Protein AF-A0A929HZF1-F1 (afdb_monomer)

Radius of gyration: 15.15 Å; Cα contacts (8 Å, |Δi|>4): 104; chains: 1; bounding box: 27×28×54 Å

Foldseek 3Di:
DDDDPPPPLPPDDPPLPQVLQAAPDAAFADLQLLVLVCVVVVHDSVVCQVPQWDDDPPTTGGDDDPVRGGPCDDSGRVCVVSDGPSSSPDD

Nearest PDB structures (foldseek):
  7acv-assembly1_A  TM=2.742E-01  e=8.168E+00  Clostridioides difficile

Solvent-accessible surface area (backbone atoms only — not comparable to full-atom values): 5657 Å² total; per-residue (Å²): 131,86,77,77,82,77,71,79,86,71,80,67,74,83,81,63,79,49,60,91,41,47,58,91,79,45,56,62,48,54,72,67,35,42,45,47,39,14,59,72,75,72,47,52,48,71,55,39,49,70,77,47,28,38,75,58,89,94,41,51,14,38,27,65,40,98,86,44,29,33,68,54,58,70,92,43,64,74,51,60,95,50,52,32,69,59,66,69,70,51,122

Secondary structure (DSSP, 8-state):
-PPP---TTSS------SGGGBSTT--B--HHHHHHHHHHHT--HHHHHHHHEEEETTEEEE-B-TTSBBTTEESEETTGGG--HHHHS--

Structure (mmCIF, N/CA/C/O backbone):
data_AF-A0A929HZF1-F1
#
_entry.id   AF-A0A929HZF1-F1
#
loop_
_atom_site.group_PDB
_atom_site.id
_atom_site.type_symbol
_atom_site.label_atom_id
_atom_site.label_alt_id
_atom_site.label_comp_id
_atom_site.label_asym_id
_atom_site.label_entity_id
_atom_site.label_seq_id
_atom_site.pdbx_PDB_ins_code
_atom_site.Cartn_x
_atom_site.Cartn_y
_atom_site.Cartn_z
_atom_site.occupancy
_atom_site.B_iso_or_equiv
_atom_site.auth_seq_id
_atom_site.auth_comp_id
_atom_site.auth_asym_id
_atom_site.auth_atom_id
_atom_site.pdbx_PDB_model_num
ATOM 1 N N . MET A 1 1 ? 14.182 7.966 -42.448 1.00 53.62 1 MET A N 1
ATOM 2 C CA . MET A 1 1 ? 13.494 6.876 -41.731 1.00 53.62 1 MET A CA 1
ATOM 3 C C . MET A 1 1 ? 12.839 7.502 -40.515 1.00 53.62 1 MET A C 1
ATOM 5 O O . MET A 1 1 ? 13.577 8.083 -39.730 1.00 53.62 1 MET A O 1
ATOM 9 N N . PRO A 1 2 ? 11.502 7.550 -40.422 1.00 57.16 2 PRO A N 1
ATOM 10 C CA . PRO A 1 2 ? 10.839 8.083 -39.242 1.00 57.16 2 PRO A CA 1
ATOM 11 C C . PRO A 1 2 ? 10.939 7.032 -38.135 1.00 57.16 2 PRO A C 1
ATOM 13 O O . PRO A 1 2 ? 10.508 5.899 -38.318 1.00 57.16 2 PRO A O 1
ATOM 16 N N . SER A 1 3 ? 11.598 7.384 -37.037 1.00 57.03 3 SER A N 1
ATOM 17 C CA . SER A 1 3 ? 11.694 6.537 -35.852 1.00 57.03 3 SER A CA 1
ATOM 18 C C . SER A 1 3 ? 10.305 6.377 -35.239 1.00 57.03 3 SER A C 1
ATOM 20 O O . SER A 1 3 ? 9.645 7.383 -34.970 1.00 57.03 3 SER A O 1
ATOM 22 N N . ASP A 1 4 ? 9.868 5.136 -35.032 1.00 64.62 4 ASP A N 1
ATOM 23 C CA . ASP A 1 4 ? 8.610 4.839 -34.353 1.00 64.62 4 ASP A CA 1
ATOM 24 C C . ASP A 1 4 ? 8.588 5.479 -32.952 1.00 64.62 4 ASP A C 1
ATOM 26 O O . ASP A 1 4 ? 9.592 5.416 -32.228 1.00 64.62 4 ASP A O 1
ATOM 30 N N . PRO A 1 5 ? 7.471 6.106 -32.543 1.00 60.66 5 PRO A N 1
ATOM 31 C CA . PRO A 1 5 ? 7.314 6.578 -31.179 1.00 60.66 5 PRO A CA 1
ATOM 32 C C . PRO A 1 5 ? 7.263 5.353 -30.264 1.00 60.66 5 PRO A C 1
ATOM 34 O O . PRO A 1 5 ? 6.311 4.577 -30.293 1.00 60.66 5 PRO A O 1
ATOM 37 N N . ILE A 1 6 ? 8.316 5.156 -29.471 1.00 60.44 6 ILE A N 1
ATOM 38 C CA . ILE A 1 6 ? 8.326 4.138 -28.423 1.00 60.44 6 ILE A CA 1
ATOM 39 C C . ILE A 1 6 ? 7.261 4.555 -27.413 1.00 60.44 6 ILE A C 1
ATOM 41 O O . ILE A 1 6 ? 7.443 5.521 -26.672 1.00 60.44 6 ILE A O 1
ATOM 45 N N . ASP A 1 7 ? 6.144 3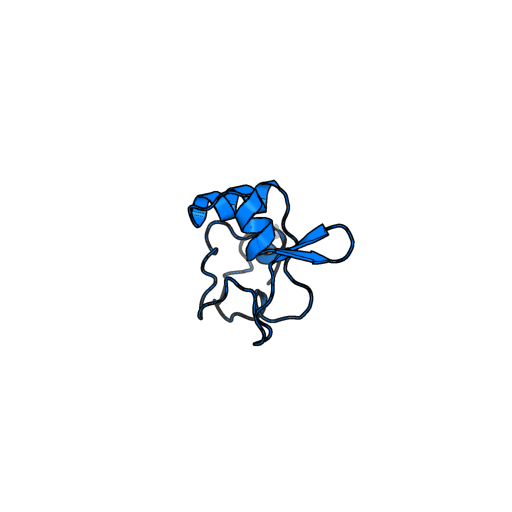.838 -27.417 1.00 54.44 7 ASP A N 1
ATOM 46 C CA . ASP A 1 7 ? 5.126 3.923 -26.384 1.00 54.44 7 ASP A CA 1
ATOM 47 C C . ASP A 1 7 ? 5.760 3.423 -25.078 1.00 54.44 7 ASP A C 1
ATOM 49 O O . ASP A 1 7 ? 5.926 2.227 -24.830 1.00 54.44 7 ASP A O 1
ATOM 53 N N . THR A 1 8 ? 6.266 4.361 -24.281 1.00 54.47 8 THR A N 1
ATOM 54 C CA . THR A 1 8 ? 6.990 4.073 -23.038 1.00 54.47 8 THR A CA 1
ATOM 55 C C . THR A 1 8 ? 6.081 3.549 -21.922 1.00 54.47 8 THR A C 1
ATOM 57 O O . THR A 1 8 ? 6.581 3.248 -20.840 1.00 54.47 8 THR A O 1
ATOM 60 N N . ASP A 1 9 ? 4.772 3.422 -22.164 1.00 55.16 9 ASP A N 1
ATOM 61 C CA . ASP A 1 9 ? 3.781 3.015 -21.163 1.00 55.16 9 ASP A CA 1
ATOM 62 C C . ASP A 1 9 ? 3.687 1.482 -21.001 1.00 55.16 9 ASP A C 1
ATOM 64 O O . ASP A 1 9 ? 3.188 0.990 -19.990 1.00 55.16 9 ASP A O 1
ATOM 68 N N . VAL A 1 10 ? 4.237 0.700 -21.944 1.00 54.38 10 VAL A N 1
ATOM 69 C CA . VAL A 1 10 ? 4.079 -0.774 -21.994 1.00 54.38 10 VAL A CA 1
ATOM 70 C C . VAL A 1 10 ? 5.306 -1.583 -21.549 1.00 54.38 10 VAL A C 1
ATOM 72 O O . VAL A 1 10 ? 5.291 -2.811 -21.600 1.00 54.38 10 VAL A O 1
ATOM 75 N N . LEU A 1 11 ? 6.390 -0.940 -21.110 1.00 56.22 11 LEU A N 1
ATOM 76 C CA . LEU A 1 11 ? 7.678 -1.629 -20.914 1.00 56.22 11 LEU A CA 1
ATOM 77 C C . LEU A 1 11 ? 7.776 -2.504 -19.651 1.00 56.22 11 LEU A C 1
ATOM 79 O O . LEU A 1 11 ? 8.716 -3.292 -19.543 1.00 56.22 11 LEU A O 1
ATOM 83 N N . PHE A 1 12 ? 6.820 -2.415 -18.722 1.00 59.34 12 PHE A N 1
ATOM 84 C CA . PHE A 1 12 ? 6.904 -3.109 -17.434 1.00 59.34 12 PHE A CA 1
ATOM 85 C C . PHE A 1 12 ? 5.671 -3.965 -17.143 1.00 59.34 12 PHE A C 1
ATOM 87 O O . PHE A 1 12 ? 4.732 -3.562 -16.456 1.00 59.34 12 PHE A O 1
ATOM 94 N N . ASP A 1 13 ? 5.710 -5.198 -17.649 1.00 65.38 13 ASP A N 1
ATOM 95 C CA . ASP A 1 13 ? 4.788 -6.250 -17.235 1.00 65.38 13 ASP A CA 1
ATOM 96 C C . ASP A 1 13 ? 5.212 -6.782 -15.857 1.00 65.38 13 ASP A C 1
ATOM 98 O O . ASP A 1 13 ? 6.357 -7.202 -15.645 1.00 65.38 13 ASP A O 1
ATOM 102 N N . CYS A 1 14 ? 4.300 -6.733 -14.883 1.00 71.81 14 CYS A N 1
ATOM 103 C CA . CYS A 1 14 ? 4.597 -7.166 -13.526 1.00 71.81 14 CYS A CA 1
ATOM 104 C C . CYS A 1 14 ? 4.865 -8.675 -13.521 1.00 71.81 14 CYS A C 1
ATOM 106 O O . CYS A 1 14 ? 3.941 -9.486 -13.474 1.00 71.81 14 CYS A O 1
ATOM 108 N N . ARG A 1 15 ? 6.141 -9.063 -13.436 1.00 73.25 15 ARG A N 1
ATOM 109 C CA . ARG A 1 15 ? 6.571 -10.474 -13.393 1.00 73.25 15 ARG A CA 1
ATOM 110 C C . ARG A 1 15 ? 6.167 -11.224 -12.124 1.00 73.25 15 ARG A C 1
ATOM 112 O O . ARG A 1 15 ? 6.565 -12.370 -11.942 1.00 73.25 15 ARG A O 1
ATOM 119 N N . ARG A 1 16 ? 5.420 -10.581 -11.217 1.00 74.88 16 ARG A N 1
ATOM 120 C CA . ARG A 1 16 ? 4.985 -11.149 -9.929 1.00 74.88 16 ARG A CA 1
ATOM 121 C C . ARG A 1 16 ? 6.158 -11.695 -9.094 1.00 74.88 16 ARG A C 1
ATOM 123 O O . ARG A 1 16 ? 5.960 -12.566 -8.257 1.00 74.88 16 ARG A O 1
ATOM 130 N N . CYS A 1 17 ? 7.368 -11.160 -9.292 1.00 75.75 17 CYS A N 1
ATOM 131 C CA . CYS A 1 17 ? 8.586 -11.606 -8.607 1.00 75.75 17 CYS A CA 1
ATOM 132 C C . CYS A 1 17 ? 8.588 -11.280 -7.105 1.00 75.75 17 CYS A C 1
ATOM 134 O O . CYS A 1 17 ? 9.279 -11.930 -6.326 1.00 75.75 17 CYS A O 1
ATOM 136 N N . GLY A 1 18 ? 7.804 -10.278 -6.692 1.00 76.31 18 GLY A N 1
ATOM 137 C CA . GLY A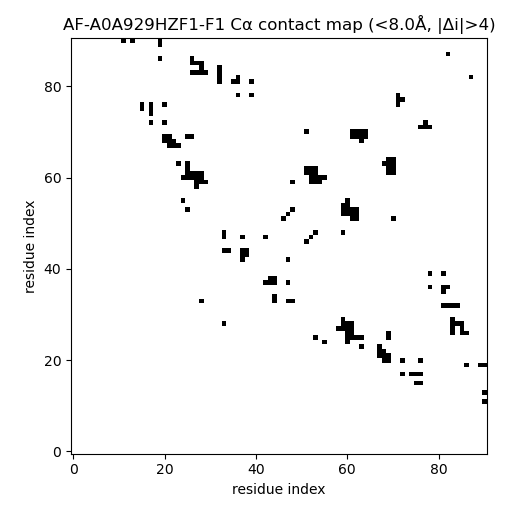 1 18 ? 7.727 -9.829 -5.304 1.00 76.31 18 GLY A CA 1
ATOM 138 C C . GLY A 1 18 ? 8.838 -8.892 -4.867 1.00 76.31 18 GLY A C 1
ATOM 139 O O . GLY A 1 18 ? 8.817 -8.4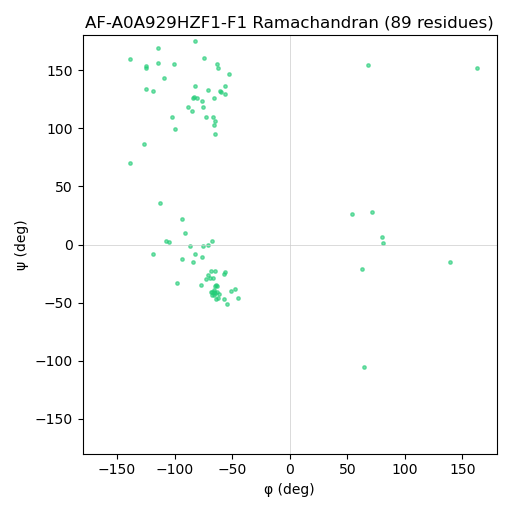50 -3.722 1.00 76.31 18 GLY A O 1
ATOM 140 N N . ASP A 1 19 ? 9.759 -8.533 -5.762 1.00 79.94 19 ASP A N 1
ATOM 141 C CA . ASP A 1 19 ? 10.854 -7.618 -5.439 1.00 79.94 19 ASP A CA 1
ATOM 142 C C . ASP A 1 19 ? 10.335 -6.218 -5.093 1.00 79.94 19 ASP A C 1
ATOM 144 O O . ASP A 1 19 ? 10.815 -5.610 -4.147 1.00 79.94 19 ASP A O 1
ATOM 148 N N . CYS A 1 20 ? 9.263 -5.747 -5.742 1.00 79.00 20 CYS A N 1
ATOM 149 C CA . CYS A 1 20 ? 8.620 -4.478 -5.378 1.00 79.00 20 CYS A CA 1
ATOM 150 C C . CYS A 1 20 ? 7.977 -4.493 -3.980 1.00 79.00 20 CYS A C 1
ATOM 152 O O . CYS A 1 20 ? 7.757 -3.442 -3.378 1.00 79.00 20 CYS A O 1
ATOM 154 N N . CYS A 1 21 ? 7.649 -5.681 -3.463 1.00 81.81 21 CYS A N 1
ATOM 155 C CA . CYS A 1 21 ? 7.100 -5.864 -2.124 1.00 81.81 21 CYS A CA 1
ATOM 156 C C . CYS A 1 21 ? 8.185 -6.167 -1.086 1.00 81.81 21 CYS A C 1
ATOM 158 O O . CYS A 1 21 ? 7.874 -6.122 0.104 1.00 81.81 21 CYS A O 1
ATOM 160 N N . ARG A 1 22 ? 9.414 -6.483 -1.518 1.00 80.06 22 ARG A N 1
ATOM 161 C CA . ARG A 1 22 ? 10.563 -6.841 -0.685 1.00 80.06 22 ARG A CA 1
ATOM 162 C C . ARG A 1 22 ? 11.497 -5.639 -0.573 1.00 80.06 22 ARG A C 1
ATOM 164 O O . ARG A 1 22 ? 12.187 -5.286 -1.520 1.00 80.06 22 ARG A O 1
ATOM 171 N N . GLY A 1 23 ? 11.572 -5.030 0.599 1.00 68.44 23 GLY A N 1
ATOM 172 C CA . GLY A 1 23 ? 12.486 -3.911 0.822 1.00 68.44 23 GLY A CA 1
ATOM 173 C C . GLY A 1 23 ? 12.112 -3.126 2.059 1.00 68.44 23 GLY A C 1
ATOM 174 O O . GLY A 1 23 ? 10.946 -3.092 2.423 1.00 68.44 23 GLY A O 1
ATOM 175 N N . TYR A 1 24 ? 13.088 -2.492 2.703 1.00 57.97 24 TYR A N 1
ATOM 176 C CA . TYR A 1 24 ? 12.887 -1.693 3.911 1.00 57.97 24 TYR A CA 1
ATOM 177 C C . TYR A 1 24 ? 12.426 -0.274 3.548 1.00 57.97 24 TYR A C 1
ATOM 179 O O . TYR A 1 24 ? 13.080 0.399 2.759 1.00 57.97 24 TYR A O 1
ATOM 187 N N . GLY A 1 25 ? 11.311 0.192 4.119 1.00 61.84 25 GLY A N 1
ATOM 188 C CA . GLY A 1 25 ? 10.862 1.592 3.985 1.00 61.84 25 GLY A CA 1
ATOM 189 C C . GLY A 1 25 ? 9.360 1.805 3.787 1.00 61.84 25 GLY A C 1
ATOM 190 O O . GLY A 1 25 ? 8.865 2.911 3.987 1.00 61.84 25 GLY A O 1
ATOM 191 N N . GLY A 1 26 ? 8.632 0.743 3.453 1.00 73.94 26 GLY A N 1
ATOM 192 C CA . GLY A 1 26 ? 7.201 0.757 3.171 1.00 73.94 26 GLY A CA 1
ATOM 193 C C . GLY A 1 26 ? 6.893 1.516 1.882 1.00 73.94 26 GLY A C 1
ATOM 194 O O . GLY A 1 26 ? 7.637 2.388 1.440 1.00 73.94 26 GLY A O 1
ATOM 195 N N . THR A 1 27 ? 5.783 1.185 1.235 1.00 82.75 27 THR A N 1
ATOM 196 C CA . THR A 1 27 ? 5.347 1.959 0.071 1.00 82.75 27 THR A CA 1
ATOM 197 C C . THR A 1 27 ? 4.574 3.172 0.553 1.00 82.75 27 THR A C 1
ATOM 199 O O . THR A 1 27 ? 3.607 3.017 1.297 1.00 82.75 27 THR A O 1
ATOM 202 N N . TYR A 1 28 ? 4.970 4.370 0.127 1.00 86.31 28 TYR A N 1
ATOM 203 C CA . TYR A 1 28 ? 4.173 5.564 0.386 1.00 86.31 28 TYR A CA 1
ATOM 204 C C . TYR A 1 28 ? 2.786 5.432 -0.242 1.00 86.31 28 TYR A C 1
ATOM 206 O O . TYR A 1 28 ? 2.668 5.076 -1.416 1.00 86.31 28 TYR A O 1
ATOM 214 N N . VAL A 1 29 ? 1.763 5.737 0.552 1.00 87.88 29 VAL A N 1
ATOM 215 C CA . VAL A 1 29 ? 0.365 5.725 0.126 1.00 87.88 29 VAL A CA 1
ATOM 216 C C . VAL A 1 29 ? -0.214 7.121 0.274 1.00 87.88 29 VAL A C 1
ATOM 218 O O . VAL A 1 29 ? -0.035 7.779 1.302 1.00 87.88 29 VAL A O 1
ATOM 221 N N . THR A 1 30 ? -0.898 7.596 -0.763 1.00 88.50 30 THR A N 1
ATOM 222 C CA . THR A 1 30 ? -1.678 8.832 -0.669 1.00 88.50 30 THR A CA 1
ATOM 223 C C . THR A 1 30 ? -3.042 8.561 -0.038 1.00 88.50 30 THR A C 1
ATOM 225 O O . THR A 1 30 ? -3.410 7.419 0.248 1.00 88.50 30 THR A O 1
ATOM 228 N N . ARG A 1 31 ? -3.825 9.620 0.199 1.00 88.19 31 ARG A N 1
ATOM 229 C CA . ARG A 1 31 ? -5.183 9.464 0.732 1.00 88.19 31 ARG A CA 1
ATOM 230 C C . ARG A 1 31 ? -6.078 8.700 -0.247 1.00 88.19 31 ARG A C 1
ATOM 232 O O . ARG A 1 31 ? -6.887 7.886 0.184 1.00 88.19 31 ARG A O 1
ATOM 239 N N . GLU A 1 32 ? -5.879 8.919 -1.543 1.00 89.12 32 GLU A N 1
ATOM 240 C CA . GLU A 1 32 ? -6.581 8.223 -2.619 1.00 89.12 32 GLU A CA 1
ATOM 241 C C . GLU A 1 32 ? -6.224 6.732 -2.636 1.00 89.12 32 GLU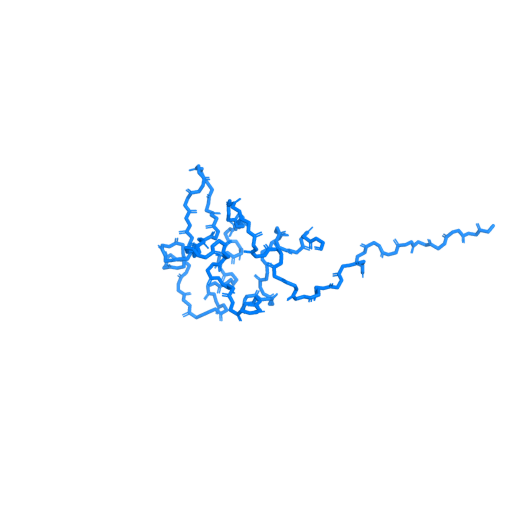 A C 1
ATOM 243 O O . GLU A 1 32 ? -7.123 5.898 -2.728 1.00 89.12 32 GLU A O 1
ATOM 248 N N . ASP A 1 33 ? -4.939 6.390 -2.468 1.00 88.94 33 ASP A N 1
ATOM 249 C CA . ASP A 1 33 ? -4.494 4.995 -2.359 1.00 88.94 33 ASP A CA 1
ATOM 250 C C . ASP A 1 33 ? -5.113 4.317 -1.130 1.00 88.94 33 ASP A C 1
ATOM 252 O O . ASP A 1 33 ? -5.646 3.214 -1.230 1.00 88.94 33 ASP A O 1
ATOM 256 N N . ILE A 1 34 ? -5.096 4.988 0.028 1.00 89.50 34 ILE A N 1
ATOM 257 C CA . ILE A 1 34 ? -5.702 4.482 1.267 1.00 89.50 34 ILE A CA 1
ATOM 258 C C . ILE A 1 34 ? -7.186 4.179 1.057 1.00 89.50 34 ILE A C 1
ATOM 260 O O . ILE A 1 34 ? -7.648 3.113 1.453 1.00 89.50 34 ILE A O 1
ATOM 264 N N . GLU A 1 35 ? -7.935 5.093 0.441 1.00 90.81 35 GLU A N 1
ATOM 265 C CA . GLU A 1 35 ? -9.358 4.888 0.177 1.00 90.81 35 GLU A CA 1
ATOM 266 C C . GLU A 1 35 ? -9.612 3.775 -0.845 1.00 90.81 35 GLU A C 1
ATOM 268 O O . GLU A 1 35 ? -10.534 2.977 -0.664 1.00 90.81 35 GLU A O 1
ATOM 273 N N . ALA A 1 36 ? -8.814 3.702 -1.912 1.00 90.62 36 ALA A N 1
ATOM 274 C CA . ALA A 1 36 ? -8.935 2.661 -2.926 1.00 90.62 36 ALA A CA 1
ATOM 275 C C . ALA A 1 36 ? -8.652 1.275 -2.334 1.00 90.62 36 ALA A C 1
ATOM 277 O O . ALA A 1 36 ? -9.443 0.348 -2.519 1.00 90.62 36 ALA A O 1
ATOM 278 N N . ILE A 1 37 ? -7.567 1.148 -1.565 1.00 89.56 37 ILE A N 1
ATOM 279 C CA . ILE A 1 37 ? -7.191 -0.105 -0.914 1.00 89.56 37 ILE A CA 1
ATOM 280 C C . ILE A 1 37 ? -8.205 -0.465 0.171 1.00 89.56 37 ILE A C 1
ATOM 282 O O . ILE A 1 37 ? -8.639 -1.612 0.227 1.00 89.56 37 ILE A O 1
ATOM 286 N N . SER A 1 38 ? -8.641 0.495 0.995 1.00 91.31 38 SER A N 1
ATOM 287 C CA . SER A 1 38 ? -9.618 0.223 2.052 1.00 91.31 38 SER A CA 1
ATOM 288 C C . SER A 1 38 ? -10.942 -0.277 1.479 1.00 91.31 38 SER A C 1
ATOM 290 O O . SER A 1 38 ? -11.494 -1.249 1.986 1.00 91.31 38 SER A O 1
ATOM 292 N N . ARG A 1 39 ? -11.422 0.333 0.383 1.00 91.19 39 ARG A N 1
ATOM 293 C CA . ARG A 1 39 ? -12.617 -0.134 -0.337 1.00 91.19 39 ARG A CA 1
ATOM 294 C C . ARG A 1 39 ? -12.417 -1.532 -0.916 1.00 91.19 39 ARG A C 1
ATOM 296 O O . ARG A 1 39 ? -13.322 -2.350 -0.818 1.00 91.19 39 ARG A O 1
ATOM 303 N N . TYR A 1 40 ? -11.241 -1.810 -1.476 1.00 90.56 40 TYR A N 1
ATOM 304 C CA . TYR A 1 40 ? -10.927 -3.110 -2.063 1.00 90.56 40 TYR A CA 1
ATOM 305 C C . TYR A 1 40 ? -10.898 -4.242 -1.027 1.00 90.56 40 TYR A C 1
ATOM 307 O O . TYR A 1 40 ? -11.434 -5.316 -1.280 1.00 90.56 40 TYR A O 1
ATOM 315 N N . ILE A 1 41 ? -10.324 -4.000 0.154 1.00 87.25 41 ILE A N 1
ATOM 316 C CA . ILE A 1 41 ? -10.273 -4.998 1.236 1.00 87.25 41 ILE A CA 1
ATOM 317 C C . ILE A 1 41 ? -11.519 -4.985 2.137 1.00 87.25 41 ILE A C 1
ATOM 319 O O . ILE A 1 41 ? -11.597 -5.765 3.083 1.00 87.25 41 ILE A O 1
ATOM 323 N N . GLY A 1 42 ? -12.480 -4.091 1.883 1.00 88.81 42 GLY A N 1
ATOM 324 C CA . GLY A 1 42 ? -13.719 -3.984 2.657 1.00 88.81 42 GLY A CA 1
ATOM 325 C C . GLY A 1 42 ? -13.546 -3.418 4.071 1.00 88.81 42 GLY A C 1
ATOM 326 O O . GLY A 1 42 ? -14.328 -3.746 4.960 1.00 88.81 42 GLY A O 1
ATOM 327 N N . THR A 1 43 ? -12.538 -2.574 4.307 1.00 90.12 43 THR A N 1
ATOM 328 C CA . THR A 1 43 ? -12.316 -1.912 5.603 1.00 90.12 43 THR A CA 1
ATOM 329 C C . THR A 1 43 ? -12.497 -0.396 5.523 1.00 90.12 43 THR A C 1
ATOM 331 O O . THR A 1 43 ? -12.565 0.207 4.452 1.00 90.12 43 THR A O 1
ATOM 334 N N . VAL A 1 44 ? -12.543 0.254 6.685 1.00 90.81 44 VAL A N 1
ATOM 335 C CA . VAL A 1 44 ? -12.587 1.718 6.791 1.00 90.81 44 VAL A CA 1
ATOM 336 C C . VAL A 1 44 ? -11.169 2.275 6.671 1.00 90.81 44 VAL A C 1
ATOM 338 O O . VAL A 1 44 ? -10.262 1.784 7.338 1.00 90.81 44 VAL A O 1
ATOM 341 N N . SER A 1 45 ? -10.976 3.351 5.906 1.00 89.44 45 SER A N 1
ATOM 342 C CA . SER A 1 45 ? -9.678 4.030 5.720 1.00 89.44 45 SER A CA 1
ATOM 343 C C . SER A 1 45 ? -8.924 4.300 7.030 1.00 89.44 45 SER A C 1
ATOM 345 O O . SER A 1 45 ? -7.715 4.112 7.113 1.00 89.44 45 SER A O 1
ATOM 347 N N . ARG A 1 46 ? -9.637 4.672 8.099 1.00 88.25 46 ARG A N 1
ATOM 348 C CA . ARG A 1 46 ? -9.043 4.903 9.425 1.00 88.25 46 ARG A CA 1
ATOM 349 C C . ARG A 1 46 ? -8.480 3.622 10.059 1.00 88.25 46 ARG A C 1
ATOM 351 O O . ARG A 1 46 ? -7.393 3.660 10.626 1.00 88.25 46 ARG A O 1
ATOM 358 N N . LYS A 1 47 ? -9.195 2.495 9.934 1.00 90.00 47 LYS A N 1
ATOM 359 C CA . LYS A 1 47 ? -8.703 1.176 10.368 1.00 90.00 47 LYS A CA 1
ATOM 360 C C . LYS A 1 47 ? -7.547 0.714 9.493 1.00 90.00 47 LYS A C 1
ATOM 362 O O . LYS A 1 47 ? -6.552 0.244 10.024 1.00 90.00 47 LYS A O 1
ATOM 367 N N . PHE A 1 48 ? -7.639 0.933 8.181 1.00 90.56 48 PHE A N 1
ATOM 368 C CA . PHE A 1 48 ? -6.559 0.630 7.247 1.00 90.56 48 PHE A CA 1
ATOM 369 C C . PHE A 1 48 ? -5.246 1.296 7.661 1.00 90.56 48 PHE A C 1
ATOM 371 O O . PHE A 1 48 ? -4.233 0.624 7.801 1.00 90.56 48 PHE A O 1
ATOM 378 N N . VAL A 1 49 ? -5.272 2.604 7.924 1.00 89.44 49 VAL A N 1
ATOM 379 C CA . VAL A 1 49 ? -4.066 3.337 8.328 1.00 89.44 49 VAL A CA 1
ATOM 380 C C . VAL A 1 49 ? -3.530 2.846 9.673 1.00 89.44 49 VAL A C 1
ATOM 382 O O . VAL A 1 49 ? -2.321 2.804 9.860 1.00 89.44 49 VAL A O 1
ATOM 385 N N . SER A 1 50 ? -4.408 2.455 10.599 1.00 89.06 50 SER A N 1
ATOM 386 C CA . SER A 1 50 ? -3.999 1.990 11.927 1.00 89.06 50 SER A CA 1
ATOM 387 C C . SER A 1 50 ? -3.458 0.557 11.945 1.00 89.06 50 SER A C 1
ATOM 389 O O . SER A 1 50 ? -2.587 0.262 12.756 1.00 89.06 50 SER A O 1
ATOM 391 N N . GLU A 1 51 ? -3.998 -0.339 11.117 1.00 88.75 51 GLU A N 1
ATOM 392 C CA . GLU A 1 51 ? -3.645 -1.768 11.108 1.00 88.75 51 GLU A CA 1
ATOM 393 C C . GLU A 1 51 ? -2.617 -2.114 10.019 1.00 88.75 51 GLU A C 1
ATOM 395 O O . GLU A 1 51 ? -1.778 -2.990 10.218 1.00 88.75 51 GLU A O 1
ATOM 400 N N . TYR A 1 52 ? -2.661 -1.419 8.877 1.00 88.19 52 TYR A N 1
ATOM 401 C CA . TYR A 1 52 ? -1.894 -1.752 7.671 1.00 88.19 52 TYR A CA 1
ATOM 402 C C . TYR A 1 52 ? -0.916 -0.663 7.230 1.00 88.19 52 TYR A C 1
ATOM 404 O O . TYR A 1 52 ? -0.111 -0.909 6.327 1.00 88.19 52 TYR A O 1
ATOM 412 N N . CYS A 1 53 ? -0.941 0.525 7.840 1.00 89.62 53 CYS A N 1
ATOM 413 C CA . CYS A 1 53 ? 0.060 1.559 7.595 1.00 89.62 53 CYS A CA 1
ATOM 414 C C . CYS A 1 53 ? 0.912 1.835 8.833 1.00 89.62 53 CYS A C 1
ATOM 416 O O . CYS A 1 53 ? 0.523 1.607 9.973 1.00 89.62 53 CYS A O 1
ATOM 418 N N . GLN A 1 54 ? 2.104 2.358 8.584 1.00 88.62 54 GLN A N 1
ATOM 419 C CA . GLN A 1 54 ? 3.015 2.900 9.578 1.00 88.62 54 GLN A CA 1
ATOM 420 C C . GLN A 1 54 ? 3.375 4.331 9.182 1.00 88.62 54 GLN A C 1
ATOM 422 O O . GLN A 1 54 ? 3.352 4.693 8.007 1.00 88.62 54 GLN A O 1
ATOM 427 N N . LEU A 1 55 ? 3.691 5.173 10.160 1.00 86.00 55 LEU A N 1
ATOM 428 C CA . LEU A 1 55 ? 4.161 6.529 9.897 1.00 86.00 55 LEU A CA 1
ATOM 429 C C . LEU A 1 55 ? 5.670 6.499 9.657 1.00 86.00 55 LEU A C 1
ATOM 431 O O . LEU A 1 55 ? 6.440 6.210 10.569 1.00 86.00 55 LEU A O 1
ATOM 435 N N . SER A 1 56 ? 6.088 6.834 8.437 1.00 84.31 56 SER A N 1
ATOM 436 C CA . SER A 1 56 ? 7.488 7.106 8.119 1.00 84.31 56 SER A CA 1
ATOM 437 C C . SER A 1 56 ? 7.686 8.622 8.086 1.00 84.31 56 SER A C 1
ATOM 439 O O . SER A 1 56 ? 7.283 9.321 7.149 1.00 84.31 56 SER A O 1
ATOM 441 N N . GLY A 1 57 ? 8.210 9.164 9.188 1.00 83.31 57 GLY A N 1
ATOM 442 C CA . GLY A 1 57 ? 8.315 10.606 9.411 1.00 83.31 57 GLY A CA 1
ATOM 443 C C . GLY A 1 57 ? 6.941 11.280 9.500 1.00 83.31 57 GLY A C 1
ATOM 444 O O . GLY A 1 57 ? 6.251 11.161 10.505 1.00 83.31 57 GLY A O 1
ATOM 445 N N . LYS A 1 58 ? 6.544 12.006 8.446 1.00 82.69 58 LYS A N 1
ATOM 446 C CA . LYS A 1 58 ? 5.251 12.725 8.358 1.00 82.69 58 LYS A CA 1
ATOM 447 C C . LYS A 1 58 ? 4.246 12.072 7.405 1.00 82.69 58 LYS A C 1
ATOM 449 O O . LYS A 1 58 ? 3.193 12.645 7.138 1.00 82.69 58 LYS A O 1
ATOM 454 N N . ARG A 1 59 ? 4.593 10.924 6.823 1.00 84.00 59 ARG A N 1
ATOM 455 C CA . ARG A 1 59 ? 3.861 10.316 5.711 1.00 84.00 59 ARG A CA 1
ATOM 456 C C . ARG A 1 59 ? 3.457 8.877 6.053 1.00 84.00 59 ARG A C 1
ATOM 458 O O . ARG A 1 59 ? 4.303 8.134 6.553 1.00 84.00 59 ARG A O 1
ATOM 465 N N . PRO A 1 60 ? 2.200 8.467 5.802 1.00 88.00 60 PRO A N 1
ATOM 466 C CA . PRO A 1 60 ? 1.803 7.075 5.960 1.00 88.00 60 PRO A CA 1
ATOM 467 C C . PRO A 1 60 ? 2.438 6.217 4.859 1.00 88.00 60 PRO A C 1
ATOM 469 O O . PRO A 1 60 ? 2.414 6.563 3.676 1.00 88.00 60 PRO A O 1
ATOM 472 N N . VAL A 1 61 ? 3.013 5.092 5.258 1.00 89.62 61 VAL A N 1
ATOM 473 C CA . VAL A 1 61 ? 3.565 4.064 4.374 1.00 89.62 61 VAL A CA 1
ATOM 474 C C . VAL A 1 61 ? 2.924 2.721 4.700 1.00 89.62 61 VAL A C 1
ATOM 476 O O . VAL A 1 61 ? 2.488 2.503 5.828 1.00 89.62 61 VAL A O 1
ATOM 479 N N . LEU A 1 62 ? 2.860 1.803 3.739 1.00 89.25 62 LEU A N 1
ATOM 480 C CA . LEU A 1 62 ? 2.418 0.434 4.001 1.00 89.25 62 LEU A CA 1
ATOM 481 C C . LEU A 1 62 ? 3.331 -0.235 5.027 1.00 89.25 62 LEU A C 1
ATOM 483 O O . LEU A 1 62 ? 4.557 -0.217 4.886 1.00 89.25 62 LEU A O 1
ATOM 487 N N . ALA A 1 63 ? 2.715 -0.849 6.033 1.00 88.75 63 ALA A N 1
ATOM 488 C CA . ALA A 1 63 ? 3.415 -1.609 7.048 1.00 88.75 63 ALA A CA 1
ATOM 489 C C . ALA A 1 63 ? 4.145 -2.802 6.422 1.00 88.75 63 ALA A C 1
ATOM 491 O O . ALA A 1 63 ? 3.737 -3.364 5.396 1.00 88.75 63 ALA A O 1
ATOM 492 N N . GLN A 1 64 ? 5.224 -3.205 7.079 1.00 88.06 64 GLN A N 1
ATOM 493 C CA . GLN A 1 64 ? 6.002 -4.375 6.703 1.00 88.06 64 GLN A CA 1
ATOM 494 C C . GLN A 1 64 ? 5.818 -5.490 7.714 1.00 88.06 64 GLN A C 1
ATOM 496 O O . GLN A 1 64 ? 5.725 -5.263 8.921 1.00 88.06 64 GLN A O 1
ATOM 501 N N . ARG A 1 65 ? 5.792 -6.715 7.201 1.00 86.19 65 ARG A N 1
ATOM 502 C CA . ARG A 1 65 ? 5.888 -7.919 8.014 1.00 86.19 65 ARG A CA 1
ATOM 503 C C . ARG A 1 65 ? 7.325 -8.090 8.493 1.00 86.19 65 ARG A C 1
ATOM 505 O O . ARG A 1 65 ? 8.266 -7.592 7.878 1.00 86.19 65 ARG A O 1
ATOM 512 N N . LYS A 1 66 ? 7.496 -8.882 9.554 1.00 83.25 66 LYS A N 1
ATOM 513 C CA . LYS A 1 66 ? 8.820 -9.269 10.076 1.00 83.25 66 LYS A CA 1
ATOM 514 C C . LYS A 1 66 ? 9.705 -9.947 9.023 1.00 83.25 66 LYS A C 1
ATOM 516 O O . LYS A 1 66 ? 10.921 -9.872 9.118 1.00 83.25 66 LYS A O 1
ATOM 521 N N . ASP A 1 67 ? 9.083 -10.534 8.005 1.00 83.38 67 ASP A N 1
ATOM 522 C CA . ASP A 1 67 ? 9.743 -11.206 6.885 1.00 83.38 67 ASP A CA 1
ATOM 523 C C . ASP A 1 67 ? 10.369 -10.227 5.863 1.00 83.38 67 ASP A C 1
ATOM 525 O O . ASP A 1 67 ? 10.927 -10.663 4.861 1.00 83.38 67 A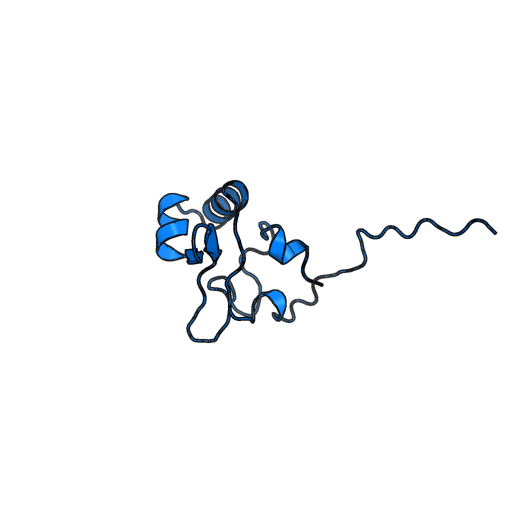SP A O 1
ATOM 529 N N . GLY A 1 68 ? 10.245 -8.905 6.065 1.00 83.38 68 GLY A N 1
ATOM 530 C CA . GLY A 1 68 ? 10.781 -7.874 5.160 1.00 83.38 68 GLY A CA 1
ATOM 531 C C . GLY A 1 68 ? 9.922 -7.601 3.919 1.00 83.38 68 GLY A C 1
ATOM 532 O O . GLY A 1 68 ? 10.325 -6.846 3.032 1.00 83.38 68 GLY A O 1
ATOM 533 N N . TYR A 1 69 ? 8.732 -8.204 3.855 1.00 86.81 69 TYR A N 1
ATOM 534 C CA . TYR A 1 69 ? 7.747 -7.973 2.802 1.00 86.81 69 TYR A CA 1
ATOM 535 C C . TYR A 1 69 ? 6.637 -7.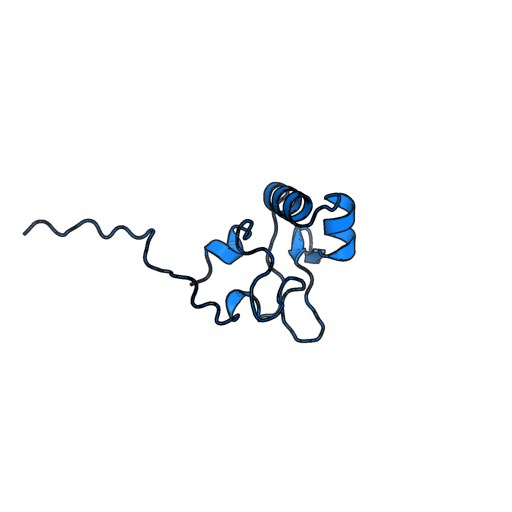021 3.258 1.00 86.81 69 TYR A C 1
ATOM 537 O O . TYR A 1 69 ? 6.319 -6.930 4.445 1.00 86.81 69 TYR A O 1
ATOM 545 N N . CYS A 1 70 ? 5.995 -6.350 2.303 1.00 87.56 70 CYS A N 1
ATOM 546 C CA . CYS A 1 70 ? 4.768 -5.591 2.540 1.00 87.56 70 CYS A CA 1
ATOM 547 C C . CYS A 1 70 ? 3.688 -6.452 3.228 1.00 87.56 70 CYS A C 1
ATOM 549 O O . CYS A 1 70 ? 3.566 -7.645 2.953 1.00 87.56 70 CYS A O 1
ATOM 551 N N . ILE A 1 71 ? 2.854 -5.846 4.077 1.00 87.94 71 ILE A N 1
ATOM 552 C CA . ILE A 1 71 ? 1.715 -6.523 4.722 1.00 87.94 71 ILE A CA 1
ATOM 553 C C . ILE A 1 71 ? 0.719 -7.143 3.727 1.00 87.94 71 ILE A C 1
ATOM 555 O O . ILE A 1 71 ? 0.080 -8.141 4.043 1.00 87.94 71 ILE A O 1
ATOM 559 N N . PHE A 1 72 ? 0.648 -6.609 2.504 1.00 87.00 72 PHE A N 1
ATOM 560 C CA . PHE A 1 72 ? -0.201 -7.110 1.415 1.00 87.00 72 PHE A CA 1
ATOM 561 C C . PHE A 1 72 ? 0.482 -8.148 0.511 1.00 87.00 72 PHE A C 1
ATOM 563 O O . PHE A 1 72 ? -0.041 -8.492 -0.551 1.00 87.00 72 PHE A O 1
ATOM 570 N N . TRP A 1 73 ? 1.662 -8.634 0.895 1.00 87.12 73 TRP A N 1
ATOM 571 C CA . TRP A 1 73 ? 2.350 -9.703 0.185 1.00 87.12 73 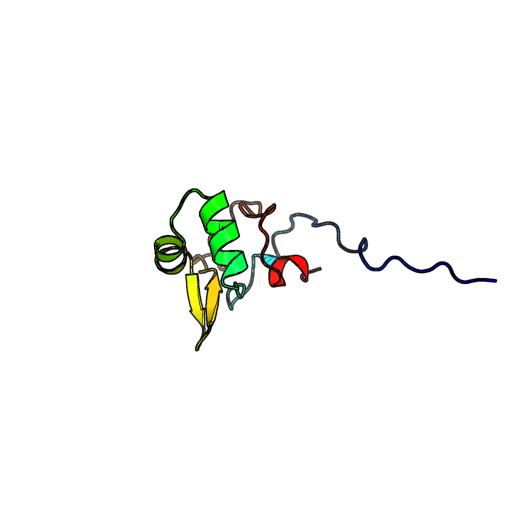TRP A CA 1
ATOM 572 C C . TRP A 1 73 ? 1.919 -11.078 0.706 1.00 87.12 73 TRP A C 1
ATOM 574 O O . TRP A 1 73 ? 2.172 -11.416 1.865 1.00 87.12 73 TRP A O 1
ATOM 584 N N . ASP A 1 74 ? 1.328 -11.885 -0.175 1.00 85.50 74 ASP A N 1
ATOM 585 C CA . ASP A 1 74 ? 1.009 -13.294 0.080 1.00 85.50 74 ASP A CA 1
ATOM 586 C C . ASP A 1 74 ? 1.320 -14.145 -1.160 1.00 85.50 74 ASP A C 1
ATOM 588 O O . ASP A 1 74 ? 0.432 -14.538 -1.914 1.00 85.50 74 ASP A O 1
ATOM 592 N N . LYS A 1 75 ? 2.619 -14.319 -1.460 1.00 84.00 75 LYS A N 1
ATOM 593 C CA . LYS A 1 75 ? 3.169 -14.888 -2.720 1.00 84.00 75 LYS A CA 1
ATOM 594 C C . LYS A 1 75 ? 2.858 -14.072 -3.986 1.00 84.00 75 LYS A C 1
ATOM 596 O O . LYS A 1 75 ? 3.567 -14.189 -4.980 1.00 84.00 75 LYS A O 1
ATOM 601 N N . LEU A 1 76 ? 1.824 -13.240 -3.935 1.00 83.25 76 LEU A N 1
ATOM 602 C CA . LEU A 1 76 ? 1.382 -12.265 -4.919 1.00 83.25 76 LEU A CA 1
ATOM 603 C C . LEU A 1 76 ? 0.961 -10.984 -4.185 1.00 83.25 76 LEU A C 1
ATOM 605 O O . LEU A 1 76 ? 0.662 -10.991 -2.990 1.00 83.25 76 LEU A O 1
ATOM 609 N N . CYS A 1 77 ? 0.926 -9.865 -4.908 1.00 84.12 77 CYS A N 1
ATOM 610 C CA . CYS A 1 77 ? 0.385 -8.616 -4.379 1.00 84.12 77 CYS A CA 1
ATOM 611 C C . CYS A 1 77 ? -1.145 -8.729 -4.294 1.00 84.12 77 CYS A C 1
ATOM 613 O O . CYS A 1 77 ? -1.814 -8.736 -5.328 1.00 84.12 77 CYS A O 1
ATOM 615 N N . THR A 1 78 ? -1.709 -8.805 -3.087 1.00 86.19 78 THR A N 1
ATOM 616 C CA . THR A 1 78 ? -3.169 -8.943 -2.907 1.00 86.19 78 THR A CA 1
ATOM 617 C C . THR A 1 78 ? -3.928 -7.700 -3.373 1.00 86.19 78 THR A C 1
ATOM 619 O O . THR A 1 78 ? -5.043 -7.802 -3.876 1.00 86.19 78 THR A O 1
ATOM 622 N N . ILE A 1 79 ? -3.282 -6.534 -3.301 1.00 86.75 79 ILE A N 1
ATOM 623 C CA . ILE A 1 79 ? -3.805 -5.232 -3.736 1.00 86.75 79 ILE A CA 1
ATOM 624 C C . ILE A 1 79 ? -3.406 -4.873 -5.177 1.00 86.75 79 ILE A C 1
ATOM 626 O O . ILE A 1 79 ? -3.414 -3.702 -5.542 1.00 86.75 79 ILE A O 1
ATOM 630 N N . HIS A 1 80 ? -3.065 -5.861 -6.018 1.00 83.25 80 HIS A N 1
ATOM 631 C CA . HIS A 1 80 ? -2.671 -5.640 -7.416 1.00 83.25 80 HIS A CA 1
ATOM 632 C C . HIS A 1 80 ? -3.569 -4.659 -8.210 1.00 83.25 80 HIS A C 1
ATOM 634 O O . HIS A 1 80 ? -3.012 -3.790 -8.886 1.00 83.25 80 HIS A O 1
ATOM 640 N N . PRO A 1 81 ? -4.919 -4.741 -8.162 1.00 84.81 81 PRO A N 1
ATOM 641 C CA . PRO A 1 81 ? -5.781 -3.836 -8.935 1.00 84.81 81 PRO A CA 1
ATOM 642 C C . PRO A 1 81 ? -5.780 -2.394 -8.409 1.00 84.81 81 PRO A C 1
ATOM 644 O O . PRO A 1 81 ? -5.978 -1.453 -9.173 1.00 84.81 81 PRO A O 1
ATOM 647 N N . VAL A 1 82 ? -5.506 -2.211 -7.119 1.00 87.19 82 VAL A N 1
ATOM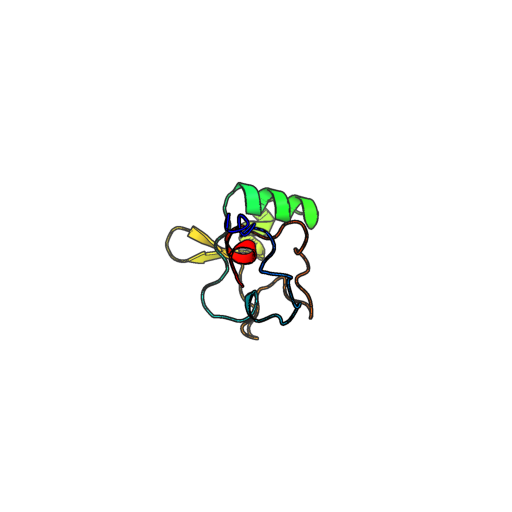 648 C CA . VAL A 1 82 ? -5.456 -0.912 -6.432 1.00 87.19 82 VAL A CA 1
ATOM 649 C C . VAL A 1 82 ? -4.028 -0.580 -5.998 1.00 87.19 82 VAL A C 1
ATOM 651 O O . VAL A 1 82 ? -3.798 0.001 -4.940 1.00 87.19 82 VAL A O 1
ATOM 654 N N . LYS A 1 83 ? -3.046 -0.971 -6.823 1.00 82.50 83 LYS A N 1
ATOM 655 C CA . LYS A 1 83 ? -1.630 -0.712 -6.556 1.00 82.50 83 LYS A CA 1
ATOM 656 C C . LYS A 1 83 ? -1.390 0.788 -6.356 1.00 82.50 83 LYS A C 1
ATOM 658 O O . LYS A 1 83 ? -1.754 1.564 -7.248 1.00 82.50 83 LYS A O 1
ATOM 663 N N . PRO A 1 84 ? -0.712 1.185 -5.267 1.00 83.56 84 PRO A N 1
ATOM 664 C CA . PRO A 1 84 ? -0.337 2.574 -5.071 1.00 83.56 84 PRO A CA 1
ATOM 665 C C . PRO A 1 84 ? 0.624 3.034 -6.166 1.00 83.56 84 PRO A C 1
ATOM 667 O O . PRO A 1 84 ? 1.356 2.232 -6.760 1.00 83.56 84 PRO A O 1
ATOM 670 N N . LEU A 1 85 ? 0.651 4.342 -6.413 1.00 79.56 85 LEU A N 1
ATOM 671 C CA . LEU A 1 85 ? 1.459 4.961 -7.473 1.00 79.56 85 LEU A CA 1
ATOM 672 C C . LEU A 1 85 ? 2.930 4.532 -7.444 1.00 79.56 85 LEU A C 1
ATOM 67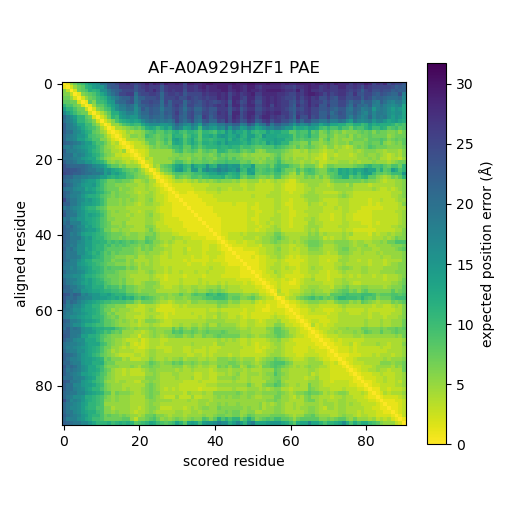4 O O . LEU A 1 85 ? 3.524 4.279 -8.489 1.00 79.56 85 LEU A O 1
ATOM 678 N N . MET A 1 86 ? 3.515 4.409 -6.255 1.00 77.50 86 MET A N 1
ATOM 679 C CA . MET A 1 86 ? 4.902 3.966 -6.100 1.00 77.50 86 MET A CA 1
ATOM 680 C C . MET A 1 86 ? 5.108 2.510 -6.541 1.00 77.50 86 MET A C 1
ATOM 682 O O . MET A 1 86 ? 6.092 2.223 -7.212 1.00 77.50 86 MET A O 1
ATOM 686 N N . CYS A 1 87 ? 4.168 1.603 -6.248 1.00 79.19 87 CYS A N 1
ATOM 687 C CA . CYS A 1 87 ? 4.230 0.219 -6.733 1.00 79.19 87 CYS A CA 1
ATOM 688 C C . CYS A 1 87 ? 4.018 0.114 -8.247 1.00 79.19 87 CYS A C 1
ATOM 690 O O . CYS A 1 87 ? 4.523 -0.822 -8.854 1.00 79.19 87 CYS A O 1
ATOM 692 N N . LYS A 1 88 ? 3.258 1.039 -8.852 1.00 77.06 88 LYS A N 1
ATOM 693 C CA . LYS A 1 88 ? 3.080 1.108 -10.313 1.00 77.06 88 LYS A CA 1
ATOM 694 C C . LYS A 1 88 ? 4.324 1.624 -11.035 1.00 77.06 88 LYS A C 1
ATOM 696 O O . LYS A 1 88 ? 4.546 1.261 -12.177 1.00 77.06 88 LYS A O 1
ATOM 701 N N . ARG A 1 89 ? 5.118 2.469 -10.373 1.00 75.69 89 ARG A N 1
ATOM 702 C CA . ARG A 1 89 ? 6.381 3.003 -10.908 1.00 75.69 89 ARG A CA 1
ATOM 703 C C . ARG A 1 89 ? 7.566 2.053 -10.744 1.00 75.69 89 ARG A C 1
ATOM 705 O O . ARG A 1 89 ? 8.645 2.368 -11.234 1.00 75.69 89 ARG A O 1
ATOM 712 N N . TRP A 1 90 ? 7.393 0.951 -10.017 1.00 69.12 90 TRP A N 1
ATOM 713 C CA . TRP A 1 90 ? 8.459 -0.018 -9.811 1.00 69.12 90 TRP A CA 1
ATOM 714 C C . TRP A 1 90 ? 8.587 -0.940 -11.040 1.00 69.12 90 TRP A C 1
ATOM 716 O O . TRP A 1 90 ? 7.567 -1.519 -11.423 1.00 69.12 90 TRP A O 1
ATOM 726 N N . PRO A 1 91 ? 9.787 -1.069 -11.639 1.00 57.78 91 PRO A N 1
ATOM 727 C CA . PRO A 1 91 ? 10.045 -1.929 -12.797 1.00 57.78 91 PRO A CA 1
ATOM 728 C C . PRO A 1 91 ? 10.021 -3.435 -12.479 1.00 57.78 91 PRO A C 1
ATOM 730 O O . PRO A 1 91 ? 10.331 -3.819 -11.327 1.00 57.78 91 PRO A O 1
#

Mean predicted aligned error: 8.18 Å

Sequence (91 aa):
MPSDPIDTDVLFDCRRCGDCCRGYGGTYVTREDIEAISRYIGTVSRKFVSEYCQLSGKRPVLAQRKDGYCIFWDKLCTIHPVKPLMCKRWP

pLDDT: mean 80.06, std 11.38, range [53.62, 91.31]